Protein AF-A0A258ZYU0-F1 (afdb_monomer_lite)

Sequence (103 aa):
MDLKLRRRAIYTGMRPYFDDATLLEAIHLWQIKYSDKPKFAFTEFLSECCQDKALRSQRTMILSSIFKALDMPPRELLPDPFDIDQEQLINLSPAEKICDDTT

Foldseek 3Di:
DDLQLLLLLLLQLCVVPDDPVLSVVLSVVCSVPPSPPDLVCLLVSQVVSQPDPVSVVCVVSSSVSSVVSSPDDSVPTDGRPPPDDDVVVVPPDDPDPPPPDDD

Secondary structure (DSSP, 8-state):
--HHHHHHHHHHHHTTTS-HHHHHHHHHHHHHHHTTS-GGGHHHHHHHH--SHHHHHHHHHHHHHHHHHHTS-GGGSPPPTT--SSHHHHT------------

pLDDT: mean 86.29, std 17.29, range [47.47, 98.25]

Radius of gyration: 19.44 Å; chains: 1; bounding box: 38×62×45 Å

Structure (mmCIF, N/CA/C/O backbone):
data_AF-A0A258ZYU0-F1
#
_entry.id   AF-A0A258ZYU0-F1
#
loop_
_atom_site.group_PDB
_atom_site.id
_atom_site.type_symbol
_atom_site.label_atom_id
_atom_site.label_alt_id
_atom_site.label_comp_id
_atom_site.label_asym_id
_atom_site.label_entity_id
_atom_site.label_seq_id
_atom_site.pdbx_PDB_ins_code
_atom_site.Cartn_x
_atom_site.Cartn_y
_atom_site.Cartn_z
_atom_site.occupancy
_atom_site.B_iso_or_equiv
_atom_site.auth_seq_id
_atom_site.auth_comp_id
_atom_site.auth_asym_id
_atom_site.auth_atom_id
_atom_site.pdbx_PDB_model_num
ATOM 1 N N . MET A 1 1 ? -13.492 -7.972 -5.210 1.00 73.94 1 MET A N 1
ATOM 2 C CA . MET A 1 1 ? -12.126 -7.794 -5.749 1.00 73.94 1 MET A CA 1
ATOM 3 C C . MET A 1 1 ? -11.258 -8.881 -5.147 1.00 73.94 1 MET A C 1
ATOM 5 O O . MET A 1 1 ? -11.315 -9.055 -3.934 1.00 73.94 1 MET A O 1
ATOM 9 N N . ASP A 1 2 ? -10.528 -9.630 -5.969 1.00 91.31 2 ASP A N 1
ATOM 10 C CA . ASP A 1 2 ? -9.651 -10.708 -5.497 1.00 91.31 2 ASP A CA 1
ATOM 11 C C . ASP A 1 2 ? -8.522 -10.181 -4.581 1.00 91.31 2 ASP A C 1
ATOM 13 O O . ASP A 1 2 ? -8.134 -9.012 -4.679 1.00 91.31 2 ASP A O 1
ATOM 17 N N . LEU A 1 3 ? -8.021 -11.013 -3.659 1.00 92.81 3 LEU A N 1
ATOM 18 C CA . LEU A 1 3 ? -6.962 -10.625 -2.718 1.00 92.81 3 LEU A CA 1
ATOM 19 C C . LEU A 1 3 ? -5.669 -10.229 -3.445 1.00 92.81 3 LEU A C 1
ATOM 21 O O . LEU A 1 3 ? -5.099 -9.188 -3.116 1.00 92.81 3 LEU A O 1
ATOM 25 N N . LYS A 1 4 ? -5.251 -10.993 -4.463 1.00 95.19 4 LYS A N 1
ATOM 26 C CA . LYS A 1 4 ? -4.055 -10.702 -5.270 1.00 95.19 4 LYS A CA 1
ATOM 27 C C . LYS A 1 4 ? -4.182 -9.331 -5.924 1.00 95.19 4 LYS A C 1
ATOM 29 O O . LYS A 1 4 ? -3.288 -8.494 -5.849 1.00 95.19 4 LYS A O 1
ATOM 34 N N . LEU A 1 5 ? -5.349 -9.046 -6.502 1.00 95.56 5 LEU A N 1
ATOM 35 C CA . LEU A 1 5 ? -5.590 -7.760 -7.151 1.00 95.56 5 LEU A CA 1
ATOM 36 C C . LEU A 1 5 ? -5.572 -6.585 -6.157 1.00 95.56 5 LEU A C 1
ATOM 38 O O . LEU A 1 5 ? -5.044 -5.521 -6.476 1.00 95.56 5 LEU A O 1
ATOM 42 N N . ARG A 1 6 ? -6.088 -6.783 -4.937 1.00 95.94 6 ARG A N 1
ATOM 43 C CA . ARG A 1 6 ? -6.007 -5.775 -3.870 1.00 95.94 6 ARG A CA 1
ATOM 44 C C . ARG A 1 6 ? -4.564 -5.503 -3.443 1.00 95.94 6 ARG A C 1
ATOM 46 O O . ARG A 1 6 ? -4.197 -4.337 -3.328 1.00 95.94 6 ARG A O 1
ATOM 53 N N . ARG A 1 7 ? -3.729 -6.535 -3.275 1.00 97.12 7 ARG A N 1
ATOM 54 C CA . ARG A 1 7 ? -2.298 -6.358 -2.955 1.00 97.12 7 ARG A CA 1
ATOM 55 C C . ARG A 1 7 ? -1.565 -5.588 -4.038 1.00 97.12 7 ARG A C 1
ATOM 57 O O . ARG A 1 7 ? -0.853 -4.644 -3.723 1.00 97.12 7 ARG A O 1
ATOM 64 N N . ARG A 1 8 ? -1.808 -5.923 -5.307 1.00 97.75 8 ARG A N 1
ATOM 65 C CA . ARG A 1 8 ? -1.253 -5.199 -6.462 1.00 97.75 8 ARG A CA 1
ATOM 66 C C . ARG A 1 8 ? -1.633 -3.723 -6.463 1.00 97.75 8 ARG A C 1
ATOM 68 O O . ARG A 1 8 ? -0.777 -2.873 -6.698 1.00 97.75 8 ARG A O 1
ATOM 75 N N . ALA A 1 9 ? -2.892 -3.405 -6.168 1.00 97.75 9 ALA A N 1
ATOM 76 C CA . ALA A 1 9 ? -3.350 -2.023 -6.069 1.00 97.75 9 ALA A CA 1
ATOM 77 C C . ALA A 1 9 ? -2.660 -1.266 -4.924 1.00 97.75 9 ALA A C 1
ATOM 79 O O . ALA A 1 9 ? -2.174 -0.156 -5.125 1.00 97.75 9 ALA A O 1
ATOM 80 N N . ILE A 1 10 ? -2.553 -1.876 -3.743 1.00 97.38 10 ILE A N 1
ATOM 81 C CA . ILE A 1 10 ? -1.892 -1.258 -2.584 1.00 97.38 10 ILE A CA 1
ATOM 82 C C . ILE A 1 10 ? -0.397 -1.064 -2.852 1.00 97.38 10 ILE A C 1
ATOM 84 O O . ILE A 1 10 ? 0.118 0.030 -2.636 1.00 97.38 10 ILE A O 1
ATOM 88 N N . TYR A 1 11 ? 0.270 -2.079 -3.410 1.00 97.94 11 TYR A N 1
ATOM 89 C CA . TYR A 1 11 ? 1.661 -2.000 -3.852 1.00 97.94 11 TYR A CA 1
ATOM 90 C C . TYR A 1 11 ? 1.874 -0.843 -4.827 1.00 97.94 11 TYR A C 1
ATOM 92 O O . TYR A 1 11 ? 2.721 0.015 -4.594 1.00 97.94 11 TYR A O 1
ATOM 100 N N . THR A 1 12 ? 1.036 -0.760 -5.862 1.00 98.25 12 THR A N 1
ATOM 101 C CA . THR A 1 12 ? 1.066 0.321 -6.858 1.00 98.25 12 THR A CA 1
ATOM 102 C C . THR A 1 12 ? 0.883 1.695 -6.211 1.00 98.25 12 THR A C 1
ATOM 104 O O . THR A 1 12 ? 1.640 2.618 -6.501 1.00 98.25 12 THR A O 1
ATOM 107 N N . GLY A 1 13 ? -0.093 1.836 -5.310 1.00 97.56 13 GLY A N 1
ATOM 108 C CA . GLY A 1 13 ? -0.405 3.109 -4.663 1.00 97.56 13 GLY A CA 1
ATOM 109 C C . GLY A 1 13 ? 0.668 3.590 -3.682 1.00 97.56 13 GLY A C 1
ATOM 110 O O . GLY A 1 13 ? 0.870 4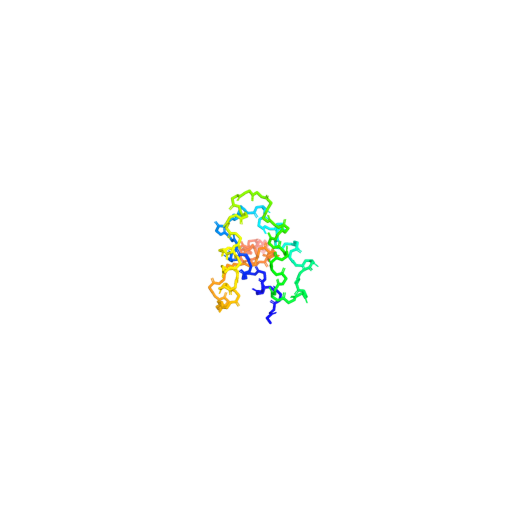.797 -3.545 1.00 97.56 13 GLY A O 1
ATOM 111 N N . MET A 1 14 ? 1.361 2.669 -3.011 1.00 97.38 14 MET A N 1
ATOM 112 C CA . MET A 1 14 ? 2.360 2.989 -1.986 1.00 97.38 14 MET A CA 1
ATOM 113 C C . MET A 1 14 ? 3.792 3.093 -2.531 1.00 97.38 14 MET A C 1
ATOM 115 O O . MET A 1 14 ? 4.597 3.808 -1.940 1.00 97.38 14 MET A O 1
ATOM 119 N N . ARG A 1 15 ? 4.112 2.460 -3.669 1.00 96.75 15 ARG A N 1
ATOM 120 C CA . ARG A 1 15 ? 5.468 2.427 -4.255 1.00 96.75 15 ARG A CA 1
ATOM 121 C C . ARG A 1 15 ? 6.192 3.781 -4.353 1.00 96.75 15 ARG A C 1
ATOM 123 O O . ARG A 1 15 ? 7.393 3.793 -4.111 1.00 96.75 15 ARG A O 1
ATOM 130 N N . PRO A 1 16 ? 5.537 4.918 -4.658 1.00 96.06 16 PRO A N 1
ATOM 131 C CA . PRO A 1 16 ? 6.232 6.208 -4.724 1.00 96.06 16 PRO A CA 1
ATOM 132 C C . PRO A 1 16 ? 6.728 6.749 -3.373 1.00 96.06 16 PRO A C 1
ATOM 134 O O . PRO A 1 16 ? 7.487 7.714 -3.360 1.00 96.06 16 PRO A O 1
ATOM 137 N N . TYR A 1 17 ? 6.266 6.185 -2.252 1.00 95.31 17 TYR A N 1
ATOM 138 C CA . TYR A 1 17 ? 6.457 6.749 -0.911 1.00 95.31 17 TYR A CA 1
ATOM 139 C C . TYR A 1 17 ? 7.307 5.877 0.016 1.00 95.31 17 TYR A C 1
ATOM 141 O O . TYR A 1 17 ? 7.804 6.380 1.019 1.00 95.31 17 TYR A O 1
ATOM 149 N N . PHE A 1 18 ? 7.454 4.590 -0.294 1.00 94.69 18 PHE A N 1
ATOM 150 C CA . PHE A 1 18 ? 8.132 3.609 0.549 1.00 94.69 18 PHE A CA 1
ATOM 151 C C . PHE A 1 18 ? 9.275 2.960 -0.228 1.00 94.69 18 PHE A C 1
ATOM 153 O O . PHE A 1 18 ? 9.149 2.715 -1.428 1.00 94.69 18 PHE A O 1
ATOM 160 N N . ASP A 1 19 ? 10.369 2.650 0.464 1.00 94.12 19 ASP A N 1
ATOM 161 C CA . ASP A 1 19 ? 11.375 1.730 -0.059 1.00 94.12 19 ASP A CA 1
ATOM 162 C C . ASP A 1 19 ? 10.824 0.297 -0.137 1.00 94.12 19 ASP A C 1
ATOM 164 O O . ASP A 1 19 ? 9.822 -0.045 0.496 1.00 94.12 19 ASP A O 1
ATOM 168 N N . ASP A 1 20 ? 11.497 -0.549 -0.914 1.00 91.62 20 ASP A N 1
ATOM 169 C CA . ASP A 1 20 ? 11.075 -1.916 -1.210 1.00 91.62 20 ASP A CA 1
ATOM 170 C C . ASP A 1 20 ? 10.841 -2.756 0.050 1.00 91.62 20 ASP A C 1
ATOM 172 O O . ASP A 1 20 ? 9.808 -3.414 0.154 1.00 91.62 20 ASP A O 1
ATOM 176 N N . ALA A 1 21 ? 11.755 -2.717 1.022 1.00 93.00 21 ALA A N 1
ATOM 177 C CA . ALA A 1 21 ? 11.664 -3.558 2.212 1.00 93.00 21 ALA A CA 1
ATOM 178 C C . ALA A 1 21 ? 10.493 -3.128 3.105 1.00 93.00 21 ALA A C 1
ATOM 180 O O . ALA A 1 21 ? 9.655 -3.952 3.479 1.00 93.00 21 ALA A O 1
ATOM 181 N N . THR A 1 22 ? 10.389 -1.827 3.385 1.00 93.94 22 THR A N 1
ATOM 182 C CA . THR A 1 22 ? 9.299 -1.277 4.202 1.00 93.94 22 THR A CA 1
ATOM 183 C C . THR A 1 22 ? 7.939 -1.473 3.530 1.00 93.94 22 THR A C 1
ATOM 185 O O . THR A 1 22 ? 6.937 -1.733 4.198 1.00 93.94 22 THR A O 1
ATOM 188 N N . LEU A 1 23 ? 7.884 -1.386 2.199 1.00 96.06 23 LEU A N 1
ATOM 189 C CA . LEU A 1 23 ? 6.660 -1.595 1.437 1.00 96.06 23 LEU A CA 1
ATOM 190 C C . LEU A 1 23 ? 6.171 -3.045 1.503 1.00 96.06 23 LEU A C 1
ATOM 192 O O . LEU A 1 23 ? 4.978 -3.273 1.704 1.00 96.06 23 LEU A O 1
ATOM 196 N N . LEU A 1 24 ? 7.069 -4.021 1.355 1.00 96.12 24 LEU A N 1
ATOM 197 C CA . LEU A 1 24 ? 6.708 -5.436 1.476 1.00 96.12 24 LEU A CA 1
ATOM 198 C C . LEU A 1 24 ? 6.141 -5.746 2.863 1.00 96.12 24 LEU A C 1
ATOM 200 O O . LEU A 1 24 ? 5.075 -6.359 2.963 1.00 96.12 24 LEU A O 1
ATOM 204 N N . GLU A 1 25 ? 6.787 -5.246 3.917 1.00 95.75 25 GLU A N 1
ATOM 205 C CA . GLU A 1 25 ? 6.309 -5.408 5.292 1.00 95.75 25 GLU A CA 1
ATOM 206 C C . GLU A 1 25 ? 4.929 -4.761 5.490 1.00 95.75 25 GLU A C 1
ATOM 208 O O . GLU A 1 25 ? 4.019 -5.369 6.056 1.00 95.75 25 GLU A O 1
ATOM 213 N N . ALA A 1 26 ? 4.716 -3.558 4.948 1.00 96.50 26 ALA A N 1
ATOM 214 C CA . ALA A 1 26 ? 3.425 -2.881 5.025 1.00 96.50 26 ALA A CA 1
ATOM 215 C C . ALA A 1 26 ? 2.299 -3.672 4.331 1.00 96.50 26 ALA A C 1
ATOM 217 O O . ALA A 1 26 ? 1.189 -3.762 4.856 1.00 96.50 26 ALA A O 1
ATOM 218 N N . ILE A 1 27 ? 2.555 -4.284 3.171 1.00 97.12 27 ILE A N 1
ATOM 219 C CA . ILE A 1 27 ? 1.535 -5.087 2.474 1.00 97.12 27 ILE A CA 1
ATOM 220 C C . ILE A 1 27 ? 1.279 -6.398 3.215 1.00 97.12 27 ILE A C 1
ATOM 222 O O . ILE A 1 27 ? 0.127 -6.828 3.300 1.00 97.12 27 ILE A O 1
ATOM 226 N N . HIS A 1 28 ? 2.315 -7.011 3.791 1.00 96.38 28 HIS A N 1
ATOM 227 C CA . HIS A 1 28 ? 2.164 -8.192 4.637 1.00 96.38 28 HIS A CA 1
ATOM 228 C C . HIS A 1 28 ? 1.283 -7.890 5.861 1.00 96.38 28 HIS A C 1
ATOM 230 O O . HIS A 1 28 ? 0.291 -8.584 6.107 1.00 96.38 28 HIS A O 1
ATOM 236 N N . LEU A 1 29 ? 1.566 -6.783 6.557 1.00 96.69 29 LEU A N 1
ATOM 237 C CA . LEU A 1 29 ? 0.761 -6.271 7.665 1.00 96.69 29 LEU A CA 1
ATOM 238 C C . LEU A 1 29 ? -0.695 -6.030 7.247 1.00 96.69 29 LEU A C 1
ATOM 240 O O . LEU A 1 29 ? -1.623 -6.457 7.942 1.00 96.69 29 LEU A O 1
ATOM 244 N N . TRP A 1 30 ? -0.906 -5.365 6.106 1.00 97.56 30 TRP A N 1
ATOM 245 C CA . TRP A 1 30 ? -2.242 -5.131 5.563 1.00 97.56 30 TRP A CA 1
ATOM 246 C C . TRP A 1 30 ? -2.978 -6.447 5.301 1.00 97.56 30 TRP A C 1
ATOM 248 O O . TRP A 1 30 ? -4.132 -6.602 5.699 1.00 97.56 30 TRP A O 1
ATOM 258 N N . GLN A 1 31 ? -2.315 -7.418 4.672 1.00 96.25 31 GLN A N 1
ATOM 259 C CA . GLN A 1 31 ? -2.924 -8.703 4.350 1.00 96.25 31 GLN A CA 1
ATOM 260 C C . GLN A 1 31 ? -3.413 -9.423 5.611 1.00 96.25 31 GLN A C 1
ATOM 262 O O . GLN A 1 31 ? -4.523 -9.950 5.611 1.00 96.25 31 GLN A O 1
ATOM 267 N N . ILE A 1 32 ? -2.612 -9.429 6.677 1.00 96.50 32 ILE A N 1
ATOM 268 C CA . ILE A 1 32 ? -2.936 -10.150 7.913 1.00 96.50 32 ILE A CA 1
ATOM 269 C C . ILE A 1 32 ? -4.014 -9.430 8.727 1.00 96.50 32 ILE A C 1
ATOM 271 O O . ILE A 1 32 ? -4.938 -10.070 9.222 1.00 96.50 32 ILE A O 1
ATOM 275 N N . LYS A 1 33 ? -3.904 -8.107 8.897 1.00 97.00 33 LYS A N 1
ATOM 276 C CA . LYS A 1 33 ? -4.758 -7.358 9.838 1.00 97.00 33 LYS A CA 1
ATOM 277 C C . LYS A 1 33 ? -5.957 -6.660 9.190 1.00 97.00 33 LYS A C 1
ATOM 279 O O . LYS A 1 33 ? -6.903 -6.302 9.894 1.00 97.00 33 LYS A O 1
ATOM 284 N N . TYR A 1 34 ? -5.903 -6.397 7.886 1.00 96.81 34 TYR A N 1
ATOM 285 C CA . TYR A 1 34 ? -6.791 -5.442 7.215 1.00 96.81 34 TYR A CA 1
ATOM 286 C C . TYR A 1 34 ? -7.486 -5.982 5.957 1.00 96.81 34 TYR A C 1
ATOM 288 O O . TYR A 1 34 ? -8.385 -5.313 5.450 1.00 96.81 34 TYR A O 1
ATOM 296 N N . SER A 1 35 ? -7.135 -7.167 5.453 1.00 95.50 35 SER A N 1
ATOM 297 C CA . SER A 1 35 ? -7.681 -7.692 4.188 1.00 95.50 35 SER A CA 1
ATOM 298 C C . SER A 1 35 ? -9.194 -7.945 4.209 1.00 95.50 35 SER A C 1
ATOM 300 O O . SER A 1 35 ? -9.854 -7.760 3.182 1.00 95.50 35 SER A O 1
ATOM 302 N N . ASP A 1 36 ? -9.754 -8.285 5.368 1.00 94.44 36 ASP A N 1
ATOM 303 C CA . ASP A 1 36 ? -11.197 -8.481 5.565 1.00 94.44 36 ASP A CA 1
ATOM 304 C C . ASP A 1 36 ? -11.903 -7.227 6.103 1.00 94.44 36 ASP A C 1
ATOM 306 O O . ASP A 1 36 ? -13.124 -7.202 6.273 1.00 94.44 36 ASP A O 1
ATOM 310 N N . LYS A 1 37 ? -11.144 -6.154 6.359 1.00 94.12 37 LYS A N 1
ATOM 311 C CA . LYS A 1 37 ? -11.680 -4.888 6.853 1.00 94.12 37 LYS A CA 1
ATOM 312 C C . LYS A 1 37 ? -12.180 -4.001 5.695 1.00 94.12 37 LYS A C 1
ATOM 314 O O . LYS A 1 37 ? -11.697 -4.081 4.563 1.00 94.12 37 LYS A O 1
ATOM 319 N N . PRO A 1 38 ? -13.144 -3.104 5.962 1.00 91.38 38 PRO A N 1
ATOM 320 C CA . PRO A 1 38 ? -13.641 -2.142 4.978 1.00 91.38 38 PRO A CA 1
ATOM 321 C C . PRO A 1 38 ? -12.600 -1.073 4.604 1.00 91.38 38 PRO A C 1
ATOM 323 O O . PRO A 1 38 ? -11.658 -0.806 5.348 1.00 91.38 38 PRO A O 1
ATOM 326 N N . LYS A 1 39 ? -12.818 -0.379 3.474 1.00 87.00 39 LYS A N 1
ATOM 327 C CA . LYS A 1 39 ? -11.891 0.636 2.924 1.00 87.00 39 LYS A CA 1
ATOM 328 C C . LYS A 1 39 ? -11.501 1.742 3.921 1.00 87.00 39 LYS A C 1
ATOM 330 O O . LYS A 1 39 ? -10.385 2.242 3.865 1.00 87.00 39 LYS A O 1
ATOM 335 N N . PHE A 1 40 ? -12.365 2.143 4.852 1.00 88.75 40 PHE A N 1
ATOM 336 C CA . PHE A 1 40 ? -11.994 3.185 5.821 1.00 88.75 40 PHE A CA 1
ATOM 337 C C . PHE A 1 40 ? -10.866 2.750 6.777 1.00 88.75 40 PHE A C 1
ATOM 339 O O . PHE A 1 40 ? -10.154 3.606 7.305 1.00 88.75 40 PHE A O 1
ATOM 346 N N . ALA A 1 41 ? -10.633 1.440 6.934 1.00 94.06 41 ALA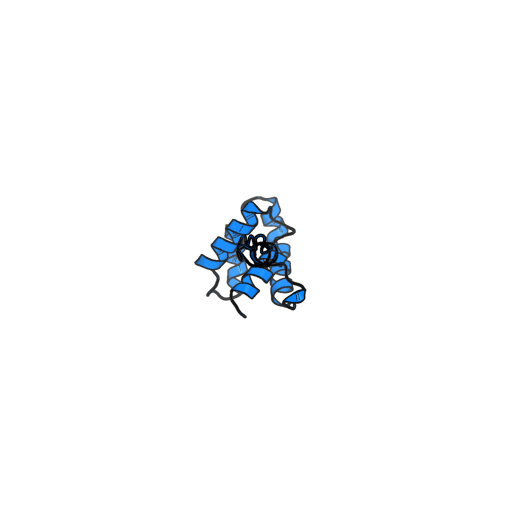 A N 1
ATOM 347 C CA . ALA A 1 41 ? -9.544 0.897 7.742 1.00 94.06 41 ALA A CA 1
ATOM 348 C C . ALA A 1 41 ? -8.147 1.194 7.162 1.00 94.06 41 ALA A C 1
ATOM 350 O O . ALA A 1 41 ? -7.156 1.053 7.872 1.00 94.06 41 ALA A O 1
ATOM 351 N N . PHE A 1 42 ? -8.047 1.694 5.920 1.00 94.12 42 PHE A N 1
ATOM 352 C CA . PHE A 1 42 ? -6.782 2.212 5.387 1.00 94.12 42 PHE A CA 1
ATOM 353 C C . PHE A 1 42 ? -6.233 3.393 6.202 1.00 94.12 42 PHE A C 1
ATOM 355 O O . PHE A 1 42 ? -5.025 3.597 6.240 1.00 94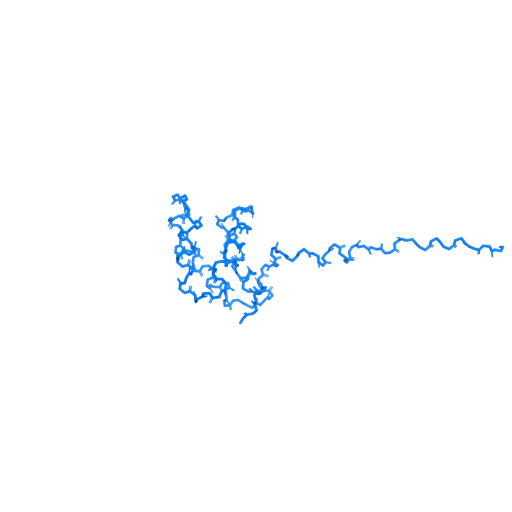.12 42 PHE A O 1
ATOM 362 N N . THR A 1 43 ? -7.086 4.162 6.885 1.00 93.50 43 THR A N 1
ATOM 363 C CA . THR A 1 43 ? -6.628 5.261 7.754 1.00 93.50 43 THR A CA 1
ATOM 364 C C . THR A 1 43 ? -5.895 4.756 9.001 1.00 93.50 43 THR A C 1
ATOM 366 O O . THR A 1 43 ? -4.870 5.326 9.385 1.00 93.50 43 THR A O 1
ATOM 369 N N . GLU A 1 44 ? -6.390 3.670 9.599 1.00 94.69 44 GLU A N 1
ATOM 370 C CA . GLU A 1 44 ? -5.776 2.974 10.734 1.00 94.69 44 GLU A CA 1
ATOM 371 C C . GLU A 1 44 ? -4.472 2.297 10.291 1.00 94.69 44 GLU A C 1
ATOM 373 O O . GLU A 1 44 ? -3.412 2.580 10.843 1.00 94.69 44 GLU A O 1
ATOM 378 N N . PHE A 1 45 ? -4.526 1.542 9.190 1.00 96.38 45 PHE A N 1
ATOM 379 C CA . PHE A 1 45 ? -3.361 0.922 8.559 1.00 96.38 45 PHE A CA 1
ATOM 380 C C . PHE A 1 45 ? -2.232 1.925 8.276 1.00 96.38 45 PHE A C 1
ATOM 382 O O . PHE A 1 45 ? -1.095 1.721 8.693 1.00 96.38 45 PHE A O 1
ATOM 389 N N . LEU A 1 46 ? -2.531 3.056 7.628 1.00 95.06 46 LEU A N 1
ATOM 390 C CA . LEU A 1 46 ? -1.509 4.065 7.341 1.00 95.06 46 LEU A CA 1
ATOM 391 C C . LEU A 1 46 ? -0.977 4.748 8.601 1.00 95.06 46 LEU A C 1
ATOM 393 O O . LEU A 1 46 ? 0.137 5.263 8.574 1.00 95.06 46 LEU A O 1
ATOM 397 N N . SER A 1 47 ? -1.740 4.763 9.694 1.00 93.19 47 SER A N 1
ATOM 398 C CA . SER A 1 47 ? -1.247 5.267 10.979 1.00 93.19 47 SER A CA 1
ATOM 399 C C . SER A 1 47 ? -0.262 4.294 11.638 1.00 93.19 47 SER A C 1
ATOM 401 O O . SER A 1 47 ? 0.608 4.752 12.371 1.00 93.19 47 SER A O 1
ATOM 403 N N . GLU A 1 48 ? -0.340 2.991 11.336 1.00 94.19 48 GLU A N 1
ATOM 404 C CA . GLU A 1 48 ? 0.685 2.000 11.702 1.00 94.19 48 GLU A CA 1
ATOM 405 C C . GLU A 1 48 ? 1.916 2.066 10.777 1.00 94.19 48 GLU A C 1
ATOM 407 O O . GLU A 1 48 ? 3.038 1.928 11.256 1.00 94.19 48 GLU A O 1
ATOM 412 N N . CYS A 1 49 ? 1.754 2.338 9.478 1.00 92.56 49 CYS A N 1
ATOM 413 C CA . CYS A 1 49 ? 2.889 2.365 8.539 1.00 92.56 49 CYS A CA 1
ATOM 414 C C . CYS A 1 49 ? 3.660 3.695 8.509 1.00 92.56 49 CYS A C 1
ATOM 416 O O . CYS A 1 49 ? 4.873 3.708 8.322 1.00 92.56 49 CYS A O 1
ATOM 418 N N . CYS A 1 50 ? 2.981 4.832 8.671 1.00 91.38 50 CYS A N 1
ATOM 419 C CA . CYS A 1 50 ? 3.597 6.156 8.548 1.00 91.38 50 CYS A CA 1
ATOM 420 C C . CYS A 1 50 ? 4.140 6.633 9.904 1.00 91.38 50 CYS A C 1
ATOM 422 O O . CYS A 1 50 ? 3.543 7.506 10.535 1.00 91.38 50 CYS A O 1
ATOM 424 N N . GLN A 1 51 ? 5.256 6.065 10.373 1.00 86.69 51 GLN A N 1
ATOM 425 C CA . GLN A 1 51 ? 5.830 6.423 11.681 1.00 86.69 51 GLN A CA 1
ATOM 426 C C . GLN A 1 51 ? 6.717 7.675 11.634 1.00 86.69 51 GLN A C 1
ATOM 428 O O . GLN A 1 51 ? 6.690 8.509 12.550 1.00 86.69 51 GLN A O 1
ATOM 433 N N . ASP A 1 52 ? 7.468 7.878 10.554 1.00 89.56 52 ASP A N 1
ATOM 434 C CA . ASP A 1 52 ? 8.312 9.061 10.413 1.00 89.56 52 ASP A CA 1
ATOM 435 C C . ASP A 1 52 ? 7.505 10.327 10.059 1.00 89.56 52 ASP A C 1
ATOM 437 O O . ASP A 1 52 ? 6.343 10.295 9.640 1.00 89.56 52 ASP A O 1
ATOM 441 N N . LYS A 1 53 ? 8.113 11.495 10.290 1.00 88.94 53 LYS A N 1
ATOM 442 C CA . LYS A 1 53 ? 7.450 12.791 10.086 1.00 88.94 53 LYS A CA 1
ATOM 443 C C . LYS A 1 53 ? 7.121 13.050 8.608 1.00 88.94 53 LYS A C 1
ATOM 445 O O . LYS A 1 53 ? 6.139 13.741 8.335 1.00 88.94 53 LYS A O 1
ATOM 450 N N . ALA A 1 54 ? 7.922 12.522 7.683 1.00 90.06 54 ALA A N 1
ATOM 451 C CA . ALA A 1 54 ? 7.778 12.758 6.250 1.00 90.06 54 ALA A CA 1
ATOM 452 C C . ALA A 1 54 ? 6.630 11.937 5.645 1.00 90.06 54 ALA A C 1
ATOM 454 O O . ALA A 1 54 ? 5.890 12.439 4.805 1.00 90.06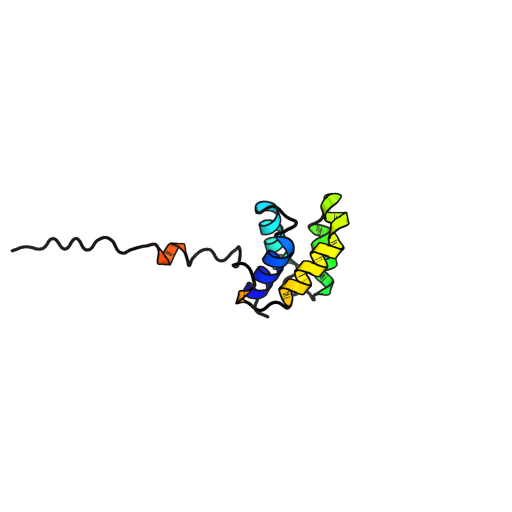 54 ALA A O 1
ATOM 455 N N . LEU A 1 55 ? 6.422 10.704 6.093 1.00 90.75 55 LEU A N 1
ATOM 456 C CA . LEU A 1 55 ? 5.285 9.875 5.710 1.00 90.75 55 LEU A CA 1
ATOM 457 C C . LEU A 1 55 ? 3.995 10.397 6.338 1.00 90.75 55 LEU A C 1
ATOM 459 O O . LEU A 1 55 ? 2.960 10.458 5.675 1.00 90.75 55 LEU A O 1
ATOM 463 N N . ARG A 1 56 ? 4.046 10.867 7.593 1.00 92.19 56 ARG A N 1
ATOM 464 C CA . ARG A 1 56 ? 2.876 11.469 8.255 1.00 92.19 56 ARG A CA 1
ATOM 465 C C . ARG A 1 56 ? 2.334 12.685 7.511 1.00 92.19 56 ARG A C 1
ATOM 467 O O . ARG A 1 56 ? 1.116 12.807 7.388 1.00 92.19 56 ARG A O 1
ATOM 474 N N . SER A 1 57 ? 3.200 13.556 6.987 1.00 93.62 57 SER A N 1
ATOM 475 C CA . SER A 1 57 ? 2.759 14.700 6.174 1.00 93.62 57 SER A CA 1
ATOM 476 C C . SER A 1 57 ? 2.197 14.280 4.811 1.00 93.62 57 SER A C 1
ATOM 478 O O . SER A 1 57 ? 1.377 14.998 4.243 1.00 93.62 57 SER A O 1
ATOM 480 N N . GLN A 1 58 ? 2.579 13.104 4.307 1.00 95.12 58 GLN A N 1
ATOM 481 C CA . GLN A 1 58 ? 2.127 12.565 3.024 1.00 95.12 58 GLN A CA 1
ATOM 482 C C . GLN A 1 58 ? 0.940 11.598 3.140 1.00 95.12 58 GLN A C 1
ATOM 484 O O . GLN A 1 58 ? 0.404 11.174 2.119 1.00 95.12 58 GLN A O 1
ATOM 489 N N . ARG A 1 59 ? 0.464 11.287 4.353 1.00 94.75 59 ARG A N 1
ATOM 490 C CA . ARG A 1 59 ? -0.567 10.264 4.608 1.00 94.75 59 ARG A CA 1
ATOM 491 C C . ARG A 1 59 ? -1.820 10.412 3.738 1.00 94.75 59 ARG A C 1
ATOM 493 O O . ARG A 1 59 ? -2.320 9.423 3.214 1.00 94.75 59 ARG A O 1
ATOM 500 N N . THR A 1 60 ? -2.317 11.635 3.550 1.00 95.38 60 THR A N 1
ATOM 501 C CA . THR A 1 60 ? -3.492 11.902 2.697 1.00 95.38 60 THR A CA 1
ATOM 502 C C . THR A 1 60 ? -3.213 11.616 1.219 1.00 95.38 60 THR A C 1
ATOM 504 O O . THR A 1 60 ? -4.085 11.106 0.514 1.00 95.38 60 THR A O 1
ATOM 507 N N . MET A 1 61 ? -1.997 11.906 0.749 1.00 96.81 61 MET A N 1
ATOM 508 C CA . MET A 1 61 ? -1.574 11.603 -0.621 1.00 96.81 61 MET A CA 1
ATOM 509 C C . MET A 1 61 ? -1.421 10.095 -0.820 1.00 96.81 61 MET A C 1
ATOM 511 O O . MET A 1 61 ? -1.951 9.566 -1.792 1.00 96.81 61 MET A O 1
ATOM 515 N N . ILE A 1 62 ? -0.812 9.395 0.142 1.00 96.88 62 ILE A N 1
ATOM 516 C CA . ILE A 1 62 ? -0.686 7.931 0.132 1.00 96.88 62 ILE A CA 1
ATOM 517 C C . ILE A 1 62 ? -2.075 7.281 0.079 1.00 96.88 62 ILE A C 1
ATOM 519 O O . ILE A 1 62 ? -2.333 6.441 -0.780 1.00 96.88 62 ILE A O 1
ATOM 523 N N . LEU A 1 63 ? -3.003 7.715 0.938 1.00 96.62 63 LEU A N 1
ATOM 524 C CA . LEU A 1 63 ? -4.374 7.201 0.959 1.00 96.62 63 LEU A CA 1
ATOM 525 C C . LEU A 1 63 ? -5.090 7.413 -0.383 1.00 96.62 63 LEU A C 1
ATOM 527 O O . LEU A 1 63 ? -5.724 6.498 -0.905 1.00 96.62 63 LEU A O 1
ATOM 531 N N . SER A 1 64 ? -4.954 8.610 -0.960 1.00 97.06 64 SER A N 1
ATOM 532 C CA . SER A 1 64 ? -5.542 8.941 -2.262 1.00 97.06 64 SER A CA 1
ATOM 533 C C . SER A 1 64 ? -4.936 8.099 -3.387 1.00 97.06 64 SER A C 1
ATOM 535 O O . SER A 1 64 ? -5.661 7.627 -4.260 1.00 97.06 64 SER A O 1
ATOM 537 N N . SER A 1 65 ? -3.622 7.867 -3.348 1.00 97.88 65 SER A N 1
ATOM 538 C CA . SER A 1 65 ? -2.903 7.021 -4.304 1.00 97.88 65 SER A CA 1
ATOM 539 C C . SER A 1 65 ? -3.375 5.564 -4.239 1.00 97.88 65 SER A C 1
ATOM 541 O O . SER A 1 65 ? -3.663 4.966 -5.274 1.00 97.88 65 SER A O 1
ATOM 543 N N . ILE A 1 66 ? -3.559 5.017 -3.029 1.00 97.00 66 ILE A N 1
ATOM 544 C CA . ILE A 1 66 ? -4.116 3.670 -2.822 1.00 97.00 66 ILE A CA 1
ATOM 545 C C . ILE A 1 66 ? -5.529 3.574 -3.403 1.00 97.00 66 ILE A C 1
ATOM 547 O O . ILE A 1 66 ? -5.823 2.628 -4.131 1.00 97.00 66 ILE A O 1
ATOM 551 N N . PHE A 1 67 ? -6.410 4.538 -3.117 1.00 96.50 67 PHE A N 1
ATOM 552 C CA . PHE A 1 67 ? -7.773 4.501 -3.653 1.00 96.50 67 PHE A CA 1
ATOM 553 C C . PHE A 1 67 ? -7.810 4.634 -5.168 1.00 96.50 67 PHE A C 1
ATOM 555 O O . PHE A 1 67 ? -8.512 3.862 -5.814 1.00 96.50 67 PHE A O 1
ATOM 562 N N . LYS A 1 68 ? -6.986 5.517 -5.740 1.00 97.44 68 LYS A N 1
ATOM 563 C CA . LYS A 1 68 ? -6.839 5.616 -7.191 1.00 97.44 68 LYS A CA 1
ATOM 564 C C . LYS A 1 68 ? -6.402 4.278 -7.791 1.00 97.44 68 LYS A C 1
ATOM 566 O O . LYS A 1 68 ? -6.993 3.845 -8.771 1.00 97.44 68 LYS A O 1
ATOM 571 N N . ALA A 1 69 ? -5.411 3.610 -7.199 1.00 97.56 69 ALA A N 1
ATOM 572 C CA . ALA A 1 69 ? -4.941 2.307 -7.663 1.00 97.56 69 ALA A CA 1
ATOM 573 C C . ALA A 1 69 ? -5.993 1.196 -7.495 1.00 97.56 69 ALA A C 1
ATOM 575 O O . ALA A 1 69 ? -6.095 0.317 -8.341 1.00 97.56 69 ALA A O 1
ATOM 576 N N . LEU A 1 70 ? -6.824 1.236 -6.449 1.00 95.62 70 LEU A N 1
ATOM 577 C CA . LEU A 1 70 ? -7.921 0.274 -6.271 1.00 95.62 70 LEU A CA 1
ATOM 578 C C . LEU A 1 70 ? -8.995 0.366 -7.365 1.00 95.62 70 LEU A C 1
ATOM 580 O O . LEU A 1 70 ? -9.687 -0.625 -7.599 1.00 95.62 70 LEU A O 1
ATOM 584 N N . ASP A 1 71 ? -9.109 1.516 -8.029 1.00 95.88 71 ASP A N 1
ATOM 585 C CA . ASP A 1 71 ? -10.043 1.744 -9.134 1.00 95.88 71 ASP A CA 1
ATOM 586 C C . ASP A 1 71 ? -9.383 1.556 -10.523 1.00 95.88 71 ASP A C 1
ATOM 588 O O . ASP A 1 71 ? -10.065 1.618 -11.548 1.00 95.88 71 ASP A O 1
ATOM 592 N N . MET A 1 72 ? -8.068 1.295 -10.586 1.00 96.19 72 MET A N 1
ATOM 593 C CA . MET A 1 72 ? -7.348 1.032 -11.839 1.00 96.19 72 MET A CA 1
ATOM 594 C C . MET A 1 72 ? -7.634 -0.374 -12.393 1.00 96.19 72 MET A C 1
ATOM 596 O O . MET A 1 72 ? -7.836 -1.331 -11.636 1.00 96.19 72 MET A O 1
ATOM 600 N N . PRO A 1 73 ? -7.588 -0.556 -13.725 1.00 96.38 73 PRO A N 1
ATOM 601 C CA . PRO A 1 73 ? -7.696 -1.878 -14.325 1.00 96.38 73 PRO A CA 1
ATOM 602 C C . PRO A 1 73 ? -6.448 -2.732 -14.022 1.00 96.38 73 PRO A C 1
ATOM 604 O O . PRO A 1 73 ? -5.337 -2.202 -13.969 1.00 96.38 73 PRO A O 1
ATOM 607 N N . PRO A 1 74 ? -6.572 -4.074 -13.932 1.00 95.31 74 PRO A N 1
ATOM 608 C CA . PRO A 1 74 ? -5.461 -4.961 -13.569 1.00 95.31 74 PRO A CA 1
ATOM 609 C C . PRO A 1 74 ? -4.192 -4.821 -14.417 1.00 95.31 74 PRO A C 1
ATOM 611 O O . PRO A 1 74 ? -3.113 -5.126 -13.930 1.00 95.31 74 PRO A O 1
ATOM 614 N N . ARG A 1 75 ? -4.296 -4.393 -15.679 1.00 95.69 75 ARG A N 1
ATOM 615 C CA . ARG A 1 75 ? -3.145 -4.201 -16.582 1.00 95.69 75 ARG A CA 1
ATOM 616 C C . ARG A 1 75 ? -2.281 -2.978 -16.233 1.00 95.69 75 ARG A C 1
ATOM 618 O O . ARG A 1 75 ? -1.146 -2.906 -16.674 1.00 95.69 75 ARG A O 1
ATOM 625 N N . GLU A 1 76 ? -2.836 -2.017 -15.493 1.00 96.69 76 GLU A N 1
ATOM 626 C CA . GLU A 1 76 ? -2.157 -0.777 -15.077 1.00 96.69 76 GLU A CA 1
ATOM 627 C C . GLU A 1 76 ? -1.544 -0.907 -13.673 1.00 96.69 76 GLU A C 1
ATOM 629 O O . GLU A 1 76 ? -0.824 -0.021 -13.220 1.00 96.69 76 GLU A O 1
ATOM 634 N N . LEU A 1 77 ? -1.809 -2.024 -12.989 1.00 97.50 77 LEU A N 1
ATOM 635 C CA . LEU A 1 77 ? -1.251 -2.325 -11.678 1.00 97.50 77 LEU A CA 1
ATOM 636 C C . LEU A 1 77 ? 0.095 -3.028 -11.802 1.00 97.50 77 LEU A C 1
ATOM 638 O O . LEU A 1 77 ? 0.249 -3.954 -12.605 1.00 97.50 77 LEU A O 1
ATOM 642 N N . LEU A 1 78 ? 1.014 -2.678 -10.907 1.00 96.50 78 LEU A N 1
ATOM 643 C CA . LEU A 1 78 ? 2.266 -3.404 -10.725 1.00 96.50 78 LEU A CA 1
ATOM 644 C C . LEU A 1 78 ? 2.013 -4.905 -10.433 1.00 96.50 78 LEU A C 1
ATOM 646 O O . LEU A 1 78 ? 0.913 -5.277 -9.986 1.00 96.50 78 LEU A O 1
ATOM 650 N N . PRO A 1 79 ? 2.999 -5.786 -10.697 1.00 95.06 79 PRO A N 1
ATOM 651 C CA . PRO A 1 79 ? 2.934 -7.200 -10.323 1.00 95.06 79 PRO A CA 1
ATOM 652 C C . PRO A 1 79 ? 2.677 -7.394 -8.825 1.00 95.06 79 PRO A C 1
ATOM 654 O O . PRO A 1 79 ? 2.923 -6.495 -8.019 1.00 95.06 79 PRO A O 1
ATOM 657 N N . ASP A 1 80 ? 2.137 -8.555 -8.448 1.00 95.06 80 ASP A N 1
ATOM 658 C CA . ASP A 1 80 ? 1.931 -8.848 -7.028 1.00 95.06 80 ASP A CA 1
ATOM 659 C C . ASP A 1 80 ? 3.295 -9.121 -6.374 1.00 95.06 80 ASP A C 1
ATOM 661 O O . ASP A 1 80 ? 4.040 -9.961 -6.876 1.00 95.06 80 ASP A O 1
ATOM 665 N N . PRO A 1 81 ? 3.638 -8.417 -5.283 1.00 92.44 81 PRO A N 1
ATOM 666 C CA . PRO A 1 81 ? 4.960 -8.518 -4.671 1.00 92.44 81 PRO A CA 1
ATOM 667 C C . PRO A 1 81 ? 5.250 -9.869 -3.995 1.00 92.44 81 PRO A C 1
ATOM 669 O O . PRO A 1 81 ? 6.400 -10.136 -3.660 1.00 92.44 81 PRO A O 1
ATOM 672 N N . PHE A 1 82 ? 4.233 -10.705 -3.768 1.00 91.62 82 PHE A N 1
ATOM 673 C CA . PHE A 1 82 ? 4.361 -12.035 -3.161 1.00 91.62 82 PHE A CA 1
ATOM 674 C C . PHE A 1 82 ? 4.087 -13.168 -4.149 1.00 91.62 82 PHE A C 1
ATOM 676 O O . PHE A 1 82 ? 4.002 -14.329 -3.748 1.00 91.62 82 PHE A O 1
ATOM 683 N N . ASP A 1 83 ? 3.924 -12.849 -5.430 1.00 88.25 83 ASP A N 1
ATOM 684 C CA . ASP A 1 83 ? 3.834 -13.841 -6.495 1.00 88.25 83 ASP A CA 1
ATOM 685 C C . ASP A 1 83 ? 5.253 -14.298 -6.831 1.00 88.25 83 ASP A C 1
ATOM 687 O O . ASP A 1 83 ? 5.857 -13.887 -7.820 1.00 88.25 83 ASP A O 1
ATOM 691 N N . ILE A 1 84 ? 5.824 -15.096 -5.932 1.00 68.31 84 ILE A N 1
ATOM 692 C CA . ILE A 1 84 ? 7.042 -15.838 -6.223 1.00 68.31 84 ILE A CA 1
ATOM 693 C C . ILE A 1 84 ? 6.608 -16.970 -7.171 1.00 68.31 84 ILE A C 1
ATOM 695 O O . ILE A 1 84 ? 5.766 -17.785 -6.805 1.00 68.31 84 ILE A O 1
ATOM 699 N N . ASP A 1 85 ? 7.160 -16.941 -8.390 1.00 56.69 85 ASP A N 1
ATOM 700 C CA . ASP A 1 85 ? 7.067 -17.927 -9.485 1.00 56.69 85 ASP A CA 1
ATOM 701 C C . ASP A 1 85 ? 5.974 -17.757 -10.565 1.00 56.69 85 ASP A C 1
ATOM 703 O O . ASP A 1 85 ? 4.959 -18.449 -10.571 1.00 56.69 85 ASP A O 1
ATOM 707 N N . GLN A 1 86 ? 6.292 -16.968 -11.608 1.00 47.47 86 GLN A N 1
ATOM 708 C CA . GLN A 1 86 ? 6.103 -17.402 -13.013 1.00 47.47 86 GLN A CA 1
ATOM 709 C C . GLN A 1 86 ? 7.259 -16.984 -13.945 1.00 47.47 86 GLN A C 1
ATOM 711 O O . GLN A 1 86 ? 7.603 -17.743 -14.847 1.00 47.47 86 GLN A O 1
ATOM 716 N N . GLU A 1 87 ? 7.939 -15.854 -13.721 1.00 49.75 87 GLU A N 1
ATOM 717 C CA . GLU A 1 87 ? 9.047 -15.424 -14.603 1.00 49.75 87 GLU A CA 1
ATOM 718 C C . GLU A 1 87 ? 10.327 -16.274 -14.485 1.00 49.75 87 GLU A C 1
ATOM 720 O O . GLU A 1 87 ? 11.100 -16.352 -15.441 1.00 49.75 87 GLU A O 1
ATOM 725 N N . GLN A 1 88 ? 10.544 -16.975 -13.366 1.00 49.00 88 GLN A N 1
ATOM 726 C CA . GLN A 1 88 ? 11.666 -17.918 -13.245 1.00 49.00 88 GLN A CA 1
ATOM 727 C C . GLN A 1 88 ? 11.367 -19.291 -13.869 1.00 49.00 88 GLN A C 1
ATOM 729 O O . GLN A 1 88 ? 12.288 -19.942 -14.356 1.00 49.00 88 GLN A O 1
ATOM 734 N N . LEU A 1 89 ? 10.094 -19.703 -13.955 1.00 49.59 89 LEU A N 1
ATOM 735 C CA . LEU A 1 89 ? 9.708 -20.971 -14.589 1.00 49.59 89 LEU A CA 1
ATOM 736 C C . LEU A 1 89 ? 9.718 -20.884 -16.126 1.00 49.59 89 LEU A C 1
ATOM 738 O O . LEU A 1 89 ? 10.006 -21.872 -16.793 1.00 49.59 89 LEU A O 1
ATOM 742 N N . ILE A 1 90 ? 9.452 -19.700 -16.694 1.00 52.72 90 ILE A N 1
ATOM 743 C CA . ILE A 1 90 ? 9.485 -19.459 -18.151 1.00 52.72 90 ILE A CA 1
ATOM 744 C C . ILE A 1 90 ? 10.933 -19.438 -18.687 1.00 52.72 90 ILE A C 1
ATOM 746 O O . ILE A 1 90 ? 11.162 -19.745 -19.854 1.00 52.72 90 ILE A O 1
ATOM 750 N N . ASN A 1 91 ? 11.919 -19.130 -17.833 1.00 50.09 91 ASN A N 1
ATOM 751 C CA . ASN A 1 91 ? 13.341 -19.069 -18.196 1.00 50.09 91 ASN A CA 1
ATOM 752 C C . ASN A 1 91 ? 14.124 -20.370 -17.933 1.00 50.09 91 ASN A C 1
ATOM 754 O O . ASN A 1 91 ? 15.305 -20.448 -18.279 1.00 50.09 91 ASN A O 1
ATOM 758 N N . LEU A 1 92 ? 13.492 -21.411 -17.378 1.00 48.75 92 LEU A N 1
ATOM 759 C CA . LEU A 1 92 ? 14.066 -22.759 -17.342 1.00 48.75 92 LEU A CA 1
ATOM 760 C C . LEU A 1 92 ? 13.889 -23.410 -18.721 1.00 48.75 92 LEU A C 1
ATOM 762 O O . LEU A 1 92 ? 12.982 -24.203 -18.962 1.00 48.75 92 LEU A O 1
ATOM 766 N N . SER A 1 93 ? 14.764 -23.026 -19.650 1.00 50.84 93 SER A N 1
ATOM 767 C CA . SER A 1 93 ? 14.955 -23.735 -20.914 1.00 50.84 93 SER A CA 1
ATOM 768 C C . SER A 1 93 ? 15.286 -25.211 -20.636 1.00 50.84 93 SER A C 1
ATOM 770 O O . SER A 1 93 ? 16.181 -25.475 -19.828 1.00 50.84 93 SER A O 1
ATOM 772 N N . PRO A 1 94 ? 14.635 -26.187 -21.295 1.00 47.47 94 PRO A N 1
ATOM 773 C CA . PRO A 1 94 ? 15.040 -27.582 -21.223 1.00 47.47 94 PRO A CA 1
ATOM 774 C C . PRO A 1 94 ? 16.305 -27.802 -22.072 1.00 47.47 94 PRO A C 1
ATOM 776 O O . PRO A 1 94 ? 16.239 -28.263 -23.209 1.00 47.47 94 PRO A O 1
ATOM 779 N N . ALA A 1 95 ? 17.473 -27.478 -21.521 1.00 55.69 95 ALA A N 1
ATOM 780 C CA . ALA A 1 95 ? 18.678 -28.268 -21.772 1.00 55.69 95 ALA A CA 1
ATOM 781 C C . ALA A 1 95 ? 18.649 -29.372 -20.699 1.00 55.69 95 ALA A C 1
ATOM 783 O O . ALA A 1 95 ? 18.486 -29.064 -19.529 1.00 55.69 95 ALA A O 1
ATOM 784 N N . GLU A 1 96 ? 18.665 -30.670 -20.980 1.00 50.81 96 GLU A N 1
ATOM 785 C CA . GLU A 1 96 ? 19.511 -31.388 -21.921 1.00 50.81 96 GLU A CA 1
ATOM 786 C C . GLU A 1 96 ? 18.765 -32.633 -22.429 1.00 50.81 96 GLU A C 1
ATOM 788 O O . GLU A 1 96 ? 18.350 -33.490 -21.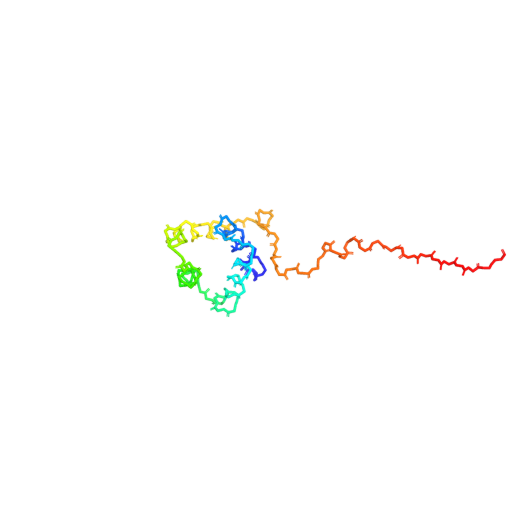651 1.00 50.81 96 GLU A O 1
ATOM 793 N N . LYS A 1 97 ? 18.633 -32.779 -23.751 1.00 47.53 97 LYS A N 1
ATOM 794 C CA . LYS A 1 97 ? 18.408 -34.091 -24.369 1.00 47.53 97 LYS A CA 1
ATOM 795 C C . LYS A 1 97 ? 19.774 -34.636 -24.783 1.00 47.53 97 LYS A C 1
ATOM 797 O O . LYS A 1 97 ? 20.117 -34.638 -25.960 1.00 47.53 97 LYS A O 1
ATOM 802 N N . ILE A 1 98 ? 20.574 -35.053 -23.803 1.00 54.66 98 ILE A N 1
ATOM 803 C CA . ILE A 1 98 ? 21.628 -36.035 -24.062 1.00 54.66 98 ILE A CA 1
ATOM 804 C C . ILE A 1 98 ? 20.894 -37.372 -24.166 1.00 54.66 98 ILE A C 1
ATOM 806 O O . ILE A 1 98 ? 20.636 -38.043 -23.172 1.00 54.66 98 ILE A O 1
ATOM 810 N N . CYS A 1 99 ? 20.467 -37.709 -25.379 1.00 50.44 99 CYS A N 1
ATOM 811 C CA . CYS A 1 99 ? 20.307 -39.104 -25.755 1.00 50.44 99 CYS A CA 1
ATOM 812 C C . CYS A 1 99 ? 21.614 -39.499 -26.439 1.00 50.44 99 CYS A C 1
ATOM 814 O O . CYS A 1 99 ? 21.732 -39.407 -27.658 1.00 50.44 99 CYS A O 1
ATOM 816 N N . ASP A 1 100 ? 22.594 -39.881 -25.623 1.00 48.59 100 ASP A N 1
ATOM 817 C CA . ASP A 1 100 ? 23.497 -40.957 -26.008 1.00 48.59 100 ASP A CA 1
ATOM 818 C C . ASP A 1 100 ? 22.633 -42.217 -26.114 1.00 48.59 100 ASP A C 1
ATOM 820 O O . ASP A 1 100 ? 22.110 -42.684 -25.104 1.00 48.59 100 ASP A O 1
ATOM 824 N N . ASP A 1 101 ? 22.442 -42.734 -27.326 1.00 53.94 101 ASP A N 1
ATOM 825 C CA . ASP A 1 101 ? 22.231 -44.169 -27.516 1.00 53.94 101 ASP A CA 1
ATOM 826 C C . ASP A 1 101 ? 22.621 -44.572 -28.950 1.00 53.94 101 ASP A C 1
ATOM 828 O O . ASP A 1 101 ? 21.945 -44.266 -29.931 1.00 53.94 101 ASP A O 1
ATOM 832 N N . THR 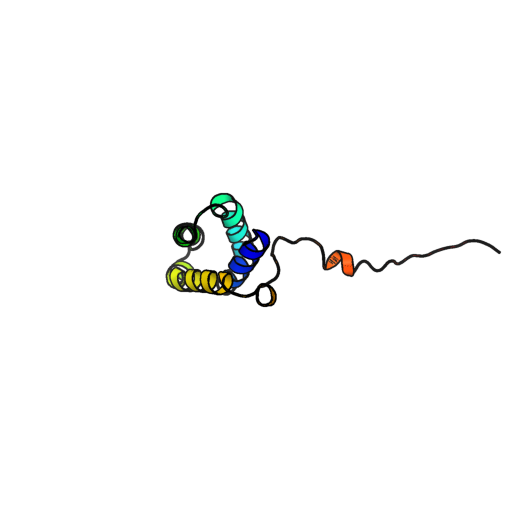A 1 102 ? 23.804 -45.179 -29.025 1.00 51.16 102 THR A N 1
ATOM 833 C CA . THR A 1 102 ? 24.203 -46.322 -29.853 1.00 51.16 102 THR A CA 1
ATOM 834 C C . THR A 1 102 ? 23.598 -46.493 -31.252 1.00 51.16 102 THR A C 1
ATOM 836 O O . THR A 1 102 ? 22.462 -46.936 -31.403 1.00 51.16 102 THR A O 1
ATOM 839 N N . THR A 1 103 ? 24.446 -46.348 -32.280 1.00 54.50 103 THR A N 1
ATOM 840 C CA . THR A 1 103 ? 24.772 -47.393 -33.285 1.00 54.50 103 THR A CA 1
ATOM 841 C C . THR A 1 103 ? 26.005 -46.984 -34.085 1.00 54.50 103 THR A C 1
ATOM 843 O O . THR A 1 103 ? 26.038 -45.832 -34.570 1.00 54.50 103 THR A O 1
#